Protein AF-A0A538R6I6-F1 (afdb_monomer)

pLDDT: mean 79.66, std 19.08, range [39.09, 96.31]

Nearest PDB structures (foldseek):
  8v76-assembly1_A  TM=2.335E-01  e=2.039E+00  Homo sapiens
  8v70-assembly1_A  TM=2.361E-01  e=2.787E+00  Homo sapiens

Sequence (122 aa):
MSTAAAMLLFVACSSSVGVRVPTVAGGPNYQSDLEACERVTPPGMNERGERFAGCMVAAGHGAWLQVASGEEVMVRQTTTHDRQAAANDLVQCYKTTKTERTLADCLAPRGYAIQRYEPPRR

Foldseek 3Di:
DDDDDDPDPPPPPPPPVQKDKDWPDDDDCRVVLQVVLCVLQPPPDPNSSQLSQQLCQLVQTWIWTQAQLRFIKIKHFQDHDDSNVRSVQSVVQRVVDRDPVSSQVSCVVVGMHIDGDDDPDD

Secondary structure (DSSP, 8-state):
----------------------EE--STTHHHHHHHHHHHS-TT-TTHHHHHHHHHHHTT-EEEEE-TTS-EEEEEESS---HHHHHHHHHHHHHH--SHHHHHHHHGGGTEEEEE------

Structure (mmCIF, N/CA/C/O backbone):
data_AF-A0A538R6I6-F1
#
_entry.id   AF-A0A538R6I6-F1
#
loop_
_atom_site.group_PDB
_atom_site.id
_atom_site.type_symbol
_atom_site.label_atom_id
_atom_site.label_alt_id
_atom_site.label_comp_id
_atom_site.label_asym_id
_atom_site.label_entity_id
_atom_site.label_seq_id
_atom_site.pdbx_PDB_ins_code
_atom_site.Cartn_x
_atom_site.Cartn_y
_atom_site.Cartn_z
_atom_site.occupancy
_atom_site.B_iso_or_equiv
_atom_site.auth_seq_id
_atom_site.auth_comp_id
_atom_site.auth_asym_id
_atom_site.auth_atom_id
_atom_site.pdbx_PDB_model_num
ATOM 1 N N . MET A 1 1 ? 22.455 43.845 38.438 1.00 43.78 1 MET A N 1
ATOM 2 C CA . MET A 1 1 ? 21.448 42.767 38.508 1.00 43.78 1 MET A CA 1
ATOM 3 C C . MET A 1 1 ? 20.375 43.104 37.487 1.00 43.78 1 MET A C 1
ATOM 5 O O . MET A 1 1 ? 19.586 43.994 37.756 1.00 43.7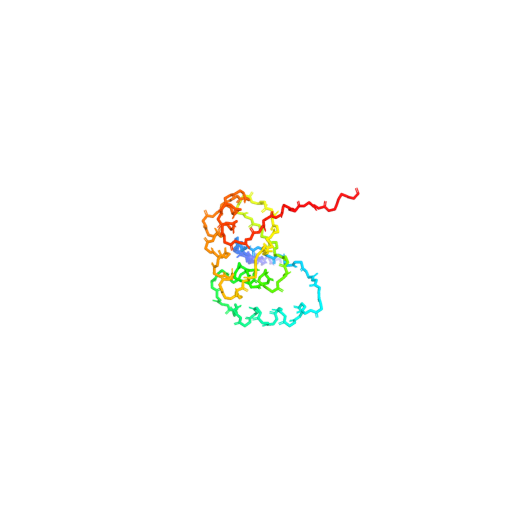8 1 MET A O 1
ATOM 9 N N . SER A 1 2 ? 20.403 42.480 36.309 1.00 39.09 2 SER A N 1
ATOM 10 C CA . SER A 1 2 ? 19.357 42.646 35.292 1.00 39.09 2 SER A CA 1
ATOM 11 C C . SER A 1 2 ? 19.001 41.275 34.745 1.00 39.09 2 SER A C 1
ATOM 13 O O . SER A 1 2 ? 19.777 40.653 34.026 1.00 39.09 2 SER A O 1
ATOM 15 N N . THR A 1 3 ? 17.841 40.797 35.171 1.00 47.94 3 THR A N 1
ATOM 16 C CA . THR A 1 3 ? 17.116 39.655 34.632 1.00 47.94 3 THR A CA 1
ATOM 17 C C . THR A 1 3 ? 16.571 40.025 33.253 1.00 47.94 3 THR A C 1
ATOM 19 O O . THR A 1 3 ? 15.835 40.999 33.120 1.00 47.94 3 THR A O 1
ATOM 22 N N . ALA A 1 4 ? 16.908 39.248 32.225 1.00 44.19 4 ALA A N 1
ATOM 23 C CA . ALA A 1 4 ? 16.239 39.305 30.930 1.00 44.19 4 ALA A CA 1
ATOM 24 C C . ALA A 1 4 ? 15.753 37.900 30.573 1.00 44.19 4 ALA A C 1
ATOM 26 O O . ALA A 1 4 ? 16.519 36.938 30.548 1.00 44.19 4 ALA A O 1
ATOM 27 N N . ALA A 1 5 ? 14.437 37.821 30.418 1.00 46.31 5 ALA A N 1
ATOM 28 C CA . ALA A 1 5 ? 13.627 36.627 30.340 1.00 46.31 5 ALA A CA 1
ATOM 29 C C . ALA A 1 5 ? 13.941 35.755 29.117 1.00 46.31 5 ALA A C 1
ATOM 31 O O . ALA A 1 5 ? 14.098 36.236 27.997 1.00 46.31 5 ALA A O 1
ATOM 32 N N . ALA A 1 6 ? 13.948 34.448 29.363 1.00 47.75 6 ALA A N 1
ATOM 33 C CA . ALA A 1 6 ? 13.938 33.408 28.355 1.00 47.75 6 ALA A CA 1
ATOM 34 C C . ALA A 1 6 ? 12.613 33.432 27.573 1.00 47.75 6 ALA A C 1
ATOM 36 O O . ALA A 1 6 ? 11.553 33.144 28.128 1.00 47.75 6 ALA A O 1
ATOM 37 N N . MET A 1 7 ? 12.672 33.730 26.275 1.00 46.94 7 MET A N 1
ATOM 38 C CA . MET A 1 7 ? 11.616 33.360 25.330 1.00 46.94 7 MET A CA 1
ATOM 39 C C . MET A 1 7 ? 11.908 31.947 24.817 1.00 46.94 7 MET A C 1
ATOM 41 O O . MET A 1 7 ? 12.640 31.752 23.850 1.00 46.94 7 MET A O 1
ATOM 45 N N . LEU A 1 8 ? 11.346 30.949 25.499 1.00 49.00 8 LEU A N 1
ATOM 46 C CA . LEU A 1 8 ? 11.239 29.586 24.986 1.00 49.00 8 LEU A CA 1
ATOM 47 C C . LEU A 1 8 ? 10.151 29.566 23.906 1.00 49.00 8 LEU A C 1
ATOM 49 O O . LEU A 1 8 ? 8.957 29.522 24.200 1.00 49.00 8 LEU A O 1
ATOM 53 N N . LEU A 1 9 ? 10.582 29.619 22.647 1.00 49.12 9 LEU A N 1
ATOM 54 C CA . LEU A 1 9 ? 9.767 29.266 21.490 1.00 49.12 9 LEU A CA 1
ATOM 55 C C . LEU A 1 9 ? 9.422 27.775 21.585 1.00 49.12 9 LEU A C 1
ATOM 57 O O . LEU A 1 9 ? 10.202 26.913 21.183 1.00 49.12 9 LEU A O 1
ATOM 61 N N . PHE A 1 10 ? 8.246 27.469 22.130 1.00 45.69 10 PHE A N 1
ATOM 62 C CA . PHE A 1 10 ? 7.614 26.169 21.947 1.00 45.69 10 PHE A CA 1
ATOM 63 C C . PHE A 1 10 ? 7.227 26.044 20.473 1.00 45.69 10 PHE A C 1
ATOM 65 O O . PHE A 1 10 ? 6.151 26.465 20.051 1.00 45.69 10 PHE A O 1
ATOM 72 N N . VAL A 1 11 ? 8.134 25.479 19.675 1.00 49.31 11 VAL A N 1
ATOM 73 C CA . VAL A 1 11 ? 7.802 24.937 18.361 1.00 49.31 11 VAL A CA 1
ATOM 74 C C . VAL A 1 11 ? 6.820 23.801 18.617 1.00 49.31 11 VAL A C 1
ATOM 76 O O . VAL A 1 11 ? 7.198 22.701 19.017 1.00 49.31 11 VAL A O 1
ATOM 79 N N . ALA A 1 12 ? 5.535 24.097 18.452 1.00 40.81 12 ALA A N 1
ATOM 80 C CA . ALA A 1 12 ? 4.497 23.093 18.373 1.00 40.81 12 ALA A CA 1
ATOM 81 C C . ALA A 1 12 ? 4.779 22.250 17.123 1.00 40.81 12 ALA A C 1
ATOM 83 O O . ALA A 1 12 ? 4.350 22.588 16.023 1.00 40.81 12 ALA A O 1
ATOM 84 N N . CYS A 1 13 ? 5.543 21.166 17.281 1.00 47.56 13 CYS A N 1
ATOM 85 C CA . CYS A 1 13 ? 5.562 20.081 16.313 1.00 47.56 13 CYS A CA 1
ATOM 86 C C . CYS A 1 13 ? 4.136 19.542 16.246 1.00 47.56 13 CYS A C 1
ATOM 88 O O . CYS A 1 13 ? 3.731 18.720 17.070 1.00 47.56 13 CYS A O 1
ATOM 90 N N . SER A 1 14 ? 3.355 20.052 15.291 1.00 42.28 14 SER A N 1
ATOM 91 C CA . SER A 1 14 ? 2.083 19.472 14.900 1.00 42.28 14 SER A CA 1
ATOM 92 C C . SER A 1 14 ? 2.354 18.001 14.631 1.00 42.28 14 SER A C 1
ATOM 94 O O . SER A 1 14 ? 2.998 17.652 13.642 1.00 42.28 14 SER A O 1
ATOM 96 N N . SER A 1 15 ? 1.930 17.151 15.564 1.00 40.28 15 SER A N 1
ATOM 97 C CA . SER A 1 15 ? 1.995 15.704 15.433 1.00 40.28 15 SER A CA 1
ATOM 98 C C . SER A 1 15 ? 0.959 15.344 14.382 1.00 40.28 15 SER A C 1
ATOM 100 O O . SER A 1 15 ? -0.162 14.954 14.691 1.00 40.28 15 SER A O 1
ATOM 102 N N . SER A 1 16 ? 1.301 15.595 13.120 1.00 42.31 16 SER A N 1
ATOM 103 C CA . SER A 1 16 ? 0.614 14.993 12.000 1.00 42.31 16 SER A CA 1
ATOM 104 C C . SER A 1 16 ? 0.716 13.507 12.289 1.00 42.31 16 SER A C 1
ATOM 106 O O . SER A 1 16 ? 1.812 12.946 12.342 1.00 42.31 16 SER A O 1
ATOM 108 N N . VAL A 1 17 ? -0.431 12.902 12.590 1.00 40.44 17 VAL A N 1
ATOM 109 C CA . VAL A 1 17 ? -0.622 11.455 12.611 1.00 40.44 17 VAL A CA 1
ATOM 110 C C . VAL A 1 17 ? -0.438 11.019 11.159 1.00 40.44 17 VAL A C 1
ATOM 112 O O . VAL A 1 17 ? -1.384 10.826 10.408 1.00 40.44 17 VAL A O 1
ATOM 115 N N . GLY A 1 18 ? 0.812 11.072 10.715 1.00 44.41 18 GLY A N 1
ATOM 116 C CA . GLY A 1 18 ? 1.261 10.680 9.403 1.00 44.41 18 GLY A CA 1
ATOM 117 C C . GLY A 1 18 ? 1.547 9.202 9.489 1.00 44.41 18 GLY A C 1
ATOM 118 O O . GLY A 1 18 ? 2.262 8.754 10.389 1.00 44.41 18 GLY A O 1
ATOM 119 N N . VAL A 1 19 ? 0.961 8.454 8.568 1.00 43.44 19 VAL A N 1
ATOM 120 C CA . VAL A 1 19 ? 1.187 7.024 8.437 1.00 43.44 19 VAL A CA 1
ATOM 121 C C . VAL A 1 19 ? 2.681 6.801 8.286 1.00 43.44 19 VAL A C 1
ATOM 123 O O . VAL A 1 19 ? 3.292 7.187 7.288 1.00 43.44 19 VAL A O 1
ATOM 126 N N . ARG A 1 20 ? 3.298 6.217 9.313 1.00 52.31 20 ARG A N 1
ATOM 127 C CA . ARG A 1 20 ? 4.667 5.737 9.201 1.00 52.31 20 ARG A CA 1
ATOM 128 C C . ARG A 1 20 ? 4.588 4.426 8.451 1.00 52.31 20 ARG A C 1
ATOM 130 O O . ARG A 1 20 ? 4.061 3.450 8.974 1.00 52.31 20 ARG A O 1
ATOM 137 N N . VAL A 1 21 ? 5.093 4.441 7.223 1.00 50.19 21 VAL A N 1
ATOM 138 C CA . VAL A 1 21 ? 5.244 3.237 6.415 1.00 50.19 21 VAL A CA 1
ATOM 139 C C . VAL A 1 21 ? 6.717 2.844 6.380 1.00 50.19 21 VAL A C 1
ATOM 141 O O . VAL A 1 21 ? 7.450 3.321 5.513 1.00 50.19 21 VAL A O 1
ATOM 144 N N . PRO A 1 22 ? 7.202 2.005 7.308 1.00 53.56 22 PRO A N 1
ATOM 145 C CA . PRO A 1 22 ? 8.467 1.327 7.096 1.00 53.56 22 PRO A CA 1
ATOM 146 C C . PRO A 1 22 ? 8.294 0.277 5.987 1.00 53.56 22 PRO A C 1
ATOM 148 O O . PRO A 1 22 ? 7.574 -0.701 6.136 1.00 53.56 22 PRO A O 1
ATOM 151 N N . THR A 1 23 ? 8.937 0.439 4.837 1.00 58.25 23 THR A N 1
ATOM 152 C CA . THR A 1 23 ? 9.015 -0.647 3.846 1.00 58.25 23 THR A CA 1
ATOM 153 C C . THR A 1 23 ? 10.136 -1.601 4.238 1.00 58.25 23 THR A C 1
ATOM 155 O O . THR A 1 23 ? 11.230 -1.160 4.597 1.00 58.25 23 THR A O 1
ATOM 158 N N . VAL A 1 24 ? 9.889 -2.913 4.192 1.00 56.91 24 VAL A N 1
ATOM 159 C CA . VAL A 1 24 ? 10.967 -3.890 4.403 1.00 56.91 24 VAL A CA 1
ATOM 160 C C . VAL A 1 24 ? 11.855 -3.860 3.168 1.00 56.91 24 VAL A C 1
ATOM 162 O O . VAL A 1 24 ? 11.435 -4.279 2.092 1.00 56.91 24 VAL A O 1
ATOM 165 N N . ALA A 1 25 ? 13.071 -3.342 3.329 1.00 55.72 25 ALA A N 1
ATOM 166 C CA . ALA A 1 25 ? 14.080 -3.344 2.284 1.00 55.72 25 ALA A CA 1
ATOM 167 C C . ALA A 1 25 ? 14.521 -4.778 1.975 1.00 55.72 25 ALA A C 1
ATOM 169 O O . ALA A 1 25 ? 14.946 -5.509 2.871 1.00 55.72 25 ALA A O 1
ATOM 170 N N . GLY A 1 26 ? 14.439 -5.184 0.711 1.00 60.34 26 GLY A N 1
ATOM 171 C CA . GLY A 1 26 ? 14.918 -6.493 0.294 1.00 60.34 26 GLY A CA 1
ATOM 172 C C . GLY A 1 26 ? 14.848 -6.699 -1.211 1.00 60.34 26 GLY A C 1
ATOM 173 O O . GLY A 1 26 ? 13.918 -6.256 -1.870 1.00 60.34 26 GLY A O 1
ATOM 174 N N . GLY A 1 27 ? 15.839 -7.398 -1.757 1.00 65.81 27 GLY A N 1
ATOM 175 C CA . GLY A 1 27 ? 15.853 -7.823 -3.154 1.00 65.81 27 GLY A CA 1
ATOM 176 C C . GLY A 1 27 ? 16.762 -6.994 -4.072 1.00 65.81 27 GLY A C 1
ATOM 177 O O . GLY A 1 27 ? 17.140 -5.868 -3.749 1.00 65.81 27 GLY A O 1
ATOM 178 N N . PRO A 1 2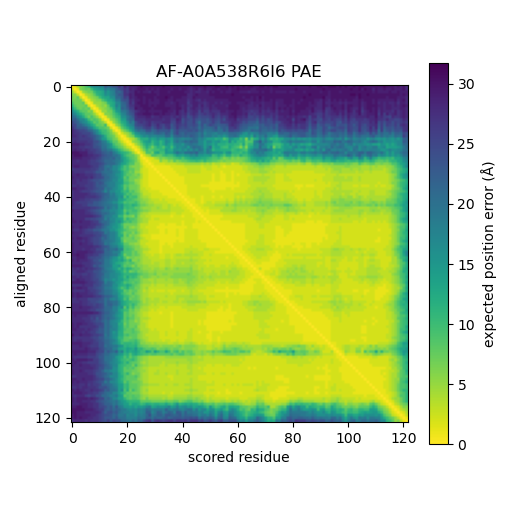8 ? 17.134 -7.562 -5.233 1.00 76.94 28 PRO A N 1
ATOM 179 C CA . PRO A 1 28 ? 18.143 -6.997 -6.133 1.00 76.94 28 PRO A CA 1
ATOM 180 C C . PRO A 1 28 ? 17.720 -5.676 -6.790 1.00 76.94 28 PRO A C 1
ATOM 182 O O . PRO A 1 28 ? 18.577 -4.887 -7.169 1.00 76.94 28 PRO A O 1
ATOM 185 N N . ASN A 1 29 ? 16.412 -5.415 -6.883 1.00 85.44 29 ASN A N 1
ATOM 186 C CA . ASN A 1 29 ? 15.853 -4.244 -7.566 1.00 85.44 29 ASN A CA 1
ATOM 187 C C . ASN A 1 29 ? 15.362 -3.154 -6.600 1.00 85.44 29 ASN A C 1
ATOM 189 O O . ASN A 1 29 ? 14.729 -2.194 -7.022 1.00 85.44 29 ASN A O 1
ATOM 193 N N . TYR A 1 30 ? 15.650 -3.274 -5.300 1.00 86.25 30 TYR A N 1
ATOM 194 C CA . TYR A 1 30 ? 15.064 -2.391 -4.290 1.00 86.25 30 TYR A CA 1
ATOM 195 C C . TYR A 1 30 ? 15.301 -0.899 -4.577 1.00 86.25 30 TYR A C 1
ATOM 197 O O . TYR A 1 30 ? 14.368 -0.109 -4.491 1.00 86.25 30 TYR A O 1
ATOM 205 N N . GLN A 1 31 ? 16.516 -0.506 -4.979 1.00 89.25 31 GLN A N 1
ATOM 206 C CA . GLN A 1 31 ? 16.805 0.905 -5.268 1.00 89.25 31 GLN A CA 1
ATOM 207 C C . GLN A 1 31 ? 16.106 1.429 -6.525 1.00 89.25 31 GLN A C 1
ATOM 209 O O . GLN A 1 31 ? 15.549 2.524 -6.506 1.00 89.25 31 GLN A O 1
ATOM 214 N N . SER A 1 32 ? 16.077 0.649 -7.608 1.00 92.00 32 SER A N 1
ATOM 215 C CA . SER A 1 32 ? 15.376 1.070 -8.825 1.00 92.00 32 SER A CA 1
ATOM 216 C C . SER A 1 32 ? 13.860 1.146 -8.611 1.00 92.00 32 SER A C 1
ATOM 218 O O . SER A 1 32 ? 13.195 2.008 -9.191 1.00 92.00 32 SER A O 1
ATOM 220 N N . ASP A 1 33 ? 13.314 0.291 -7.746 1.00 92.94 33 ASP A N 1
ATOM 221 C CA . ASP A 1 33 ? 11.908 0.322 -7.351 1.00 92.94 33 ASP A CA 1
ATOM 222 C C . ASP A 1 33 ? 11.580 1.525 -6.465 1.00 92.94 33 ASP A C 1
ATOM 224 O O . ASP A 1 33 ? 10.556 2.169 -6.702 1.00 92.94 33 ASP A O 1
ATOM 228 N N . LEU A 1 34 ? 12.460 1.886 -5.521 1.00 91.38 34 LEU A N 1
A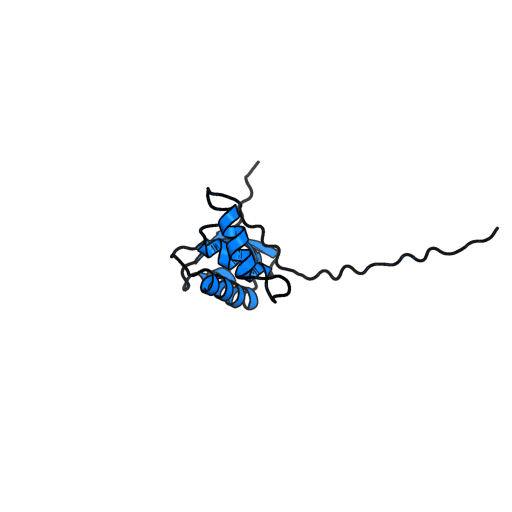TOM 229 C CA . LEU A 1 34 ? 12.323 3.110 -4.725 1.00 91.38 34 LEU A CA 1
ATOM 230 C C . LEU A 1 34 ? 12.219 4.336 -5.635 1.00 91.38 34 LEU A C 1
ATOM 232 O O . LEU A 1 34 ? 11.230 5.063 -5.569 1.00 91.38 34 LEU A O 1
ATOM 236 N N . GLU A 1 35 ? 13.183 4.528 -6.537 1.00 93.12 35 GLU A N 1
ATOM 237 C CA . GLU A 1 35 ? 13.187 5.668 -7.462 1.00 93.12 35 GLU A CA 1
ATOM 238 C C . GLU A 1 35 ? 11.940 5.697 -8.354 1.00 93.12 35 GLU A C 1
ATOM 240 O O . GLU A 1 35 ? 11.370 6.754 -8.637 1.00 93.12 35 GLU A O 1
ATOM 245 N N . ALA A 1 36 ? 11.497 4.531 -8.827 1.00 94.12 36 ALA A N 1
ATOM 246 C CA . ALA A 1 36 ? 10.296 4.447 -9.639 1.00 94.12 36 ALA A CA 1
ATOM 247 C C . ALA A 1 36 ? 9.039 4.800 -8.839 1.00 94.12 36 ALA A C 1
ATOM 249 O O . ALA A 1 36 ? 8.180 5.517 -9.352 1.00 94.12 36 ALA A O 1
ATOM 250 N N . CYS A 1 37 ? 8.944 4.355 -7.589 1.00 94.38 37 CYS A N 1
ATOM 251 C CA . CYS A 1 37 ? 7.834 4.702 -6.715 1.00 94.38 37 CYS A CA 1
ATOM 252 C C . CYS A 1 37 ? 7.862 6.168 -6.281 1.00 94.38 37 CYS A C 1
ATOM 254 O O . CYS A 1 37 ? 6.805 6.785 -6.189 1.00 94.38 37 CYS A O 1
ATOM 256 N N . GLU A 1 38 ? 9.035 6.783 -6.127 1.00 93.94 38 GLU A N 1
ATOM 257 C CA . GLU A 1 38 ? 9.142 8.227 -5.890 1.00 93.94 38 GLU A CA 1
ATOM 258 C C . GLU A 1 38 ? 8.611 9.053 -7.066 1.00 93.94 38 GLU A C 1
ATOM 260 O O . GLU A 1 38 ? 7.982 10.088 -6.844 1.00 93.94 38 GLU A O 1
ATOM 265 N N . ARG A 1 39 ? 8.789 8.579 -8.308 1.00 94.06 39 ARG A N 1
ATOM 266 C CA . ARG A 1 39 ? 8.190 9.209 -9.499 1.00 94.06 39 ARG A CA 1
ATOM 267 C C . ARG A 1 39 ? 6.671 9.047 -9.555 1.00 94.06 39 ARG A C 1
ATOM 269 O O . ARG A 1 39 ? 5.987 9.964 -9.997 1.00 94.06 39 ARG A O 1
ATOM 276 N N . VAL A 1 40 ? 6.145 7.908 -9.101 1.00 91.12 40 VAL A N 1
ATOM 277 C CA . VAL A 1 40 ? 4.692 7.659 -8.989 1.00 91.12 40 VAL A CA 1
ATOM 278 C C . VAL A 1 40 ? 4.072 8.522 -7.885 1.00 91.12 40 VAL A C 1
ATOM 280 O O . VAL A 1 40 ? 2.936 8.978 -8.007 1.00 91.12 40 VAL A O 1
ATOM 283 N N . THR A 1 41 ? 4.817 8.774 -6.806 1.00 92.62 41 THR A N 1
ATOM 284 C CA . THR A 1 41 ? 4.338 9.507 -5.628 1.00 92.62 41 THR A CA 1
ATOM 285 C C . THR A 1 41 ? 5.262 10.686 -5.300 1.00 92.62 41 THR A C 1
ATOM 287 O O . THR A 1 41 ? 6.006 10.651 -4.305 1.00 92.62 41 THR A O 1
ATOM 290 N N . PRO A 1 42 ? 5.248 11.743 -6.130 1.00 90.06 42 PRO A N 1
ATOM 291 C CA . PRO A 1 42 ? 6.123 12.888 -5.940 1.00 90.06 42 PRO A CA 1
ATOM 292 C C . PRO A 1 42 ? 5.860 13.595 -4.596 1.00 90.06 42 PRO A C 1
ATOM 294 O O . PRO A 1 42 ? 4.764 13.491 -4.027 1.00 90.06 42 PRO A O 1
ATOM 297 N N . PRO A 1 43 ? 6.856 14.322 -4.057 1.00 85.50 43 PRO A N 1
ATOM 298 C CA . PRO A 1 43 ? 6.677 15.163 -2.877 1.00 85.50 43 PRO A CA 1
ATOM 299 C C . PRO A 1 43 ? 5.507 16.147 -3.027 1.00 85.50 43 PRO A C 1
ATOM 301 O O . PRO A 1 43 ? 5.202 16.604 -4.125 1.00 85.50 43 PRO A O 1
ATOM 304 N N . GLY A 1 44 ? 4.854 16.486 -1.911 1.00 87.31 44 GLY A N 1
ATOM 305 C CA . GLY A 1 44 ? 3.699 17.395 -1.898 1.00 87.31 44 GLY A CA 1
ATOM 306 C C . GLY A 1 44 ? 2.362 16.747 -2.276 1.00 87.31 44 GLY A C 1
ATOM 307 O O . GLY A 1 44 ? 1.335 17.419 -2.260 1.00 87.31 44 GLY A O 1
ATOM 308 N N . MET A 1 45 ? 2.346 15.447 -2.580 1.00 88.88 45 MET A N 1
ATOM 309 C CA . MET A 1 45 ? 1.116 14.693 -2.809 1.00 88.88 45 MET A CA 1
ATOM 310 C C . MET A 1 45 ? 0.425 14.315 -1.488 1.00 88.88 45 MET A C 1
ATOM 312 O O . MET A 1 45 ? 1.073 13.899 -0.525 1.00 88.88 45 MET A O 1
ATOM 316 N N . ASN A 1 46 ? -0.905 14.402 -1.460 1.00 87.38 46 ASN A N 1
ATOM 317 C CA . ASN A 1 46 ? -1.710 13.909 -0.341 1.00 87.38 46 ASN A CA 1
ATOM 318 C C . ASN A 1 46 ? -1.603 12.382 -0.217 1.00 87.38 46 ASN A C 1
ATOM 320 O O . ASN A 1 46 ? -1.576 11.675 -1.227 1.00 87.38 46 ASN A O 1
ATOM 324 N N . GLU A 1 47 ? -1.576 11.882 1.022 1.00 88.94 47 GLU A N 1
ATOM 325 C CA . GLU A 1 47 ? -1.420 10.448 1.329 1.00 88.94 47 GLU A CA 1
ATOM 326 C C . GLU A 1 47 ? -0.188 9.817 0.663 1.00 88.94 47 GLU A C 1
ATOM 328 O O . GLU A 1 47 ? -0.207 8.669 0.213 1.00 88.94 47 GLU A O 1
ATOM 333 N N . ARG A 1 48 ? 0.901 10.587 0.524 1.00 90.56 48 ARG A N 1
ATOM 334 C CA . ARG A 1 48 ? 2.108 10.104 -0.157 1.00 90.56 48 ARG A CA 1
ATOM 335 C C . ARG A 1 48 ? 2.641 8.815 0.469 1.00 90.56 48 ARG A C 1
ATOM 337 O O . ARG A 1 48 ? 3.094 7.953 -0.273 1.00 90.56 48 ARG A O 1
ATOM 344 N N . GLY A 1 49 ? 2.606 8.681 1.797 1.00 88.56 49 GLY A N 1
ATOM 345 C CA . GLY A 1 49 ? 3.141 7.506 2.491 1.00 88.56 49 GLY A CA 1
ATOM 346 C C . GLY A 1 49 ? 2.424 6.220 2.082 1.00 88.56 49 GLY A C 1
ATOM 347 O O . GLY A 1 49 ? 3.060 5.238 1.715 1.00 88.56 49 GLY A O 1
ATOM 348 N N . GLU A 1 50 ? 1.098 6.261 2.058 1.00 90.94 50 GLU A N 1
ATOM 349 C CA . GLU A 1 50 ? 0.214 5.159 1.694 1.00 90.94 50 GLU A CA 1
ATOM 350 C C . GLU A 1 50 ? 0.313 4.840 0.201 1.00 90.94 50 GLU A C 1
ATOM 352 O O . GLU A 1 50 ? 0.385 3.676 -0.193 1.00 90.94 50 GLU A O 1
ATOM 357 N N . ARG A 1 51 ? 0.392 5.869 -0.648 1.00 94.44 51 ARG A N 1
ATOM 358 C CA . ARG A 1 51 ? 0.613 5.675 -2.087 1.00 94.44 51 ARG A CA 1
ATOM 359 C C . ARG A 1 51 ? 1.954 5.003 -2.353 1.00 94.44 51 ARG A C 1
ATOM 361 O O . ARG A 1 51 ? 2.031 4.071 -3.151 1.00 94.44 51 ARG A O 1
ATOM 368 N N . PHE A 1 52 ? 3.003 5.469 -1.681 1.00 94.06 52 PHE A N 1
ATOM 369 C CA . PHE A 1 52 ? 4.350 4.935 -1.837 1.00 94.06 52 PHE A CA 1
ATOM 370 C C . PHE A 1 52 ? 4.406 3.481 -1.369 1.00 94.06 52 PHE A C 1
ATOM 372 O O . PHE A 1 52 ? 4.927 2.624 -2.078 1.00 94.06 52 PHE A O 1
ATOM 379 N N . ALA A 1 53 ? 3.776 3.184 -0.230 1.00 93.12 53 ALA A N 1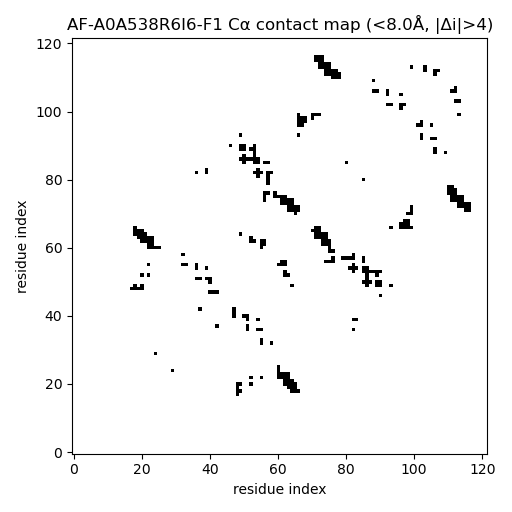
ATOM 380 C CA . ALA A 1 53 ? 3.592 1.829 0.271 1.00 93.12 53 ALA A CA 1
ATOM 381 C C . ALA A 1 53 ? 2.931 0.917 -0.771 1.00 93.12 53 ALA A C 1
ATOM 383 O O . ALA A 1 53 ? 3.438 -0.167 -1.043 1.00 93.12 53 ALA A O 1
ATOM 384 N N . GLY A 1 54 ? 1.843 1.371 -1.402 1.00 94.62 54 GLY A N 1
ATOM 385 C CA . GLY A 1 54 ? 1.122 0.590 -2.410 1.00 94.62 54 GLY A CA 1
ATOM 386 C C . GLY A 1 54 ? 1.979 0.322 -3.646 1.00 94.62 54 GLY A C 1
ATOM 387 O O . GLY A 1 54 ? 2.032 -0.807 -4.133 1.00 94.62 54 GLY A O 1
ATOM 388 N N . CYS A 1 55 ? 2.729 1.327 -4.102 1.00 95.50 55 CYS A N 1
ATOM 389 C CA . CYS A 1 55 ? 3.682 1.162 -5.195 1.00 95.50 55 CYS A CA 1
ATOM 390 C C . CYS A 1 55 ? 4.784 0.142 -4.860 1.00 95.50 55 CYS A C 1
ATOM 392 O O . CYS A 1 55 ? 5.079 -0.736 -5.673 1.00 95.50 55 CYS A O 1
ATOM 394 N N . MET A 1 56 ? 5.349 0.210 -3.652 1.00 94.31 56 MET A N 1
ATOM 395 C CA . MET A 1 56 ? 6.367 -0.740 -3.198 1.00 94.31 56 MET A CA 1
ATOM 396 C C . MET A 1 56 ? 5.803 -2.161 -3.095 1.00 94.31 56 MET A C 1
ATOM 398 O O . MET A 1 56 ? 6.473 -3.114 -3.490 1.00 94.31 56 MET A O 1
ATOM 402 N N . VAL A 1 57 ? 4.546 -2.308 -2.664 1.00 93.50 57 VAL A N 1
ATOM 403 C CA . VAL A 1 57 ? 3.845 -3.598 -2.653 1.00 93.50 57 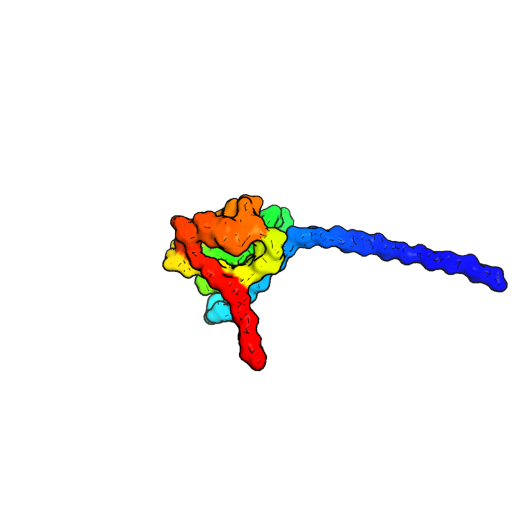VAL A CA 1
ATOM 404 C C . VAL A 1 57 ? 3.687 -4.176 -4.058 1.00 93.50 57 VAL A C 1
ATOM 406 O O . VAL A 1 57 ? 3.996 -5.350 -4.263 1.00 93.50 57 VAL A O 1
ATOM 409 N N . ALA A 1 58 ? 3.283 -3.366 -5.042 1.00 94.62 58 ALA A N 1
ATOM 410 C CA . ALA A 1 58 ? 3.209 -3.792 -6.444 1.00 94.62 58 ALA A CA 1
ATOM 411 C C . ALA A 1 58 ? 4.581 -4.177 -7.021 1.00 94.62 58 ALA A C 1
ATOM 413 O O . ALA A 1 58 ? 4.690 -5.120 -7.806 1.00 94.62 58 ALA A O 1
ATOM 414 N N . ALA A 1 59 ? 5.647 -3.500 -6.591 1.00 91.88 59 ALA A N 1
ATOM 415 C CA . ALA A 1 59 ? 7.023 -3.847 -6.942 1.00 91.88 59 ALA A CA 1
ATOM 416 C C . ALA A 1 59 ? 7.528 -5.151 -6.279 1.00 91.88 59 ALA A C 1
ATOM 418 O O . ALA A 1 59 ? 8.644 -5.580 -6.555 1.00 91.88 59 ALA A O 1
ATOM 419 N N . GLY A 1 60 ? 6.707 -5.820 -5.460 1.00 89.25 60 GLY A N 1
ATOM 420 C CA . GLY A 1 60 ? 7.045 -7.098 -4.825 1.00 89.25 60 GLY A CA 1
ATOM 421 C C . GLY A 1 60 ? 7.595 -6.974 -3.409 1.00 89.25 60 GLY A C 1
ATOM 422 O O . GLY A 1 60 ? 7.949 -7.989 -2.809 1.00 89.25 60 GLY A O 1
ATOM 423 N N . HIS A 1 61 ? 7.632 -5.763 -2.855 1.00 89.50 61 HIS A N 1
ATOM 424 C CA . HIS A 1 61 ? 8.115 -5.513 -1.500 1.00 89.50 61 HIS A CA 1
ATOM 425 C C . HIS A 1 61 ? 6.982 -5.621 -0.474 1.00 89.50 61 HIS A C 1
ATOM 427 O O . HIS A 1 61 ? 5.801 -5.529 -0.795 1.00 89.50 61 HIS A O 1
ATOM 433 N N . GLY A 1 62 ? 7.332 -5.831 0.793 1.00 88.19 62 GLY A N 1
ATOM 434 C CA . GLY A 1 62 ? 6.379 -5.690 1.896 1.00 88.19 62 GLY A CA 1
ATOM 435 C C . GLY A 1 62 ? 6.347 -4.246 2.391 1.00 88.19 62 GLY A C 1
ATOM 436 O O . GLY A 1 62 ? 7.406 -3.642 2.580 1.00 88.19 62 GLY A O 1
ATOM 437 N N . ALA A 1 63 ? 5.157 -3.708 2.655 1.00 89.00 63 ALA A N 1
ATOM 438 C CA . ALA A 1 63 ? 5.008 -2.391 3.273 1.00 89.00 63 ALA A CA 1
ATOM 439 C C . ALA A 1 63 ? 4.342 -2.508 4.644 1.00 89.00 63 ALA A C 1
ATOM 441 O O . ALA A 1 63 ? 3.236 -3.039 4.745 1.00 89.00 63 ALA A O 1
ATOM 442 N N . TRP A 1 64 ? 5.000 -2.010 5.692 1.00 86.88 64 TRP A N 1
ATOM 443 C CA . TRP A 1 64 ? 4.374 -1.880 7.003 1.00 86.88 64 TRP A CA 1
ATOM 444 C C . TRP A 1 64 ? 3.448 -0.677 7.020 1.00 86.88 64 TRP A C 1
ATOM 446 O O . TRP A 1 64 ? 3.819 0.399 6.569 1.00 86.88 64 TRP A O 1
ATOM 456 N N . LEU A 1 65 ? 2.263 -0.848 7.580 1.00 86.38 65 LEU A N 1
ATOM 457 C CA . LEU A 1 65 ? 1.295 0.203 7.829 1.00 86.38 65 LEU A CA 1
ATOM 458 C C . LEU A 1 65 ? 0.915 0.147 9.301 1.00 86.38 65 LEU A C 1
ATOM 460 O O . LEU A 1 65 ? 0.593 -0.920 9.818 1.00 86.38 65 LEU A O 1
ATOM 464 N N . GLN A 1 66 ? 0.892 1.300 9.955 1.00 86.31 66 GLN A N 1
ATOM 465 C CA . GLN A 1 66 ? 0.210 1.441 11.233 1.00 86.31 66 GLN A CA 1
ATOM 466 C C . GLN A 1 66 ? -1.225 1.891 10.961 1.00 86.31 66 GLN A C 1
ATOM 468 O O . GLN A 1 66 ? -1.421 2.952 10.372 1.00 86.31 66 GLN A O 1
ATOM 473 N N . VAL A 1 67 ? -2.231 1.105 11.342 1.00 86.00 67 VAL A N 1
ATOM 474 C CA . VAL A 1 67 ? -3.645 1.519 11.250 1.00 86.00 67 VAL A CA 1
ATOM 475 C C . VAL A 1 67 ? -4.025 2.445 12.410 1.00 86.00 67 VAL A C 1
ATOM 477 O O . VAL A 1 67 ? -3.296 2.558 13.393 1.00 86.00 67 VAL A O 1
ATOM 480 N N . ALA A 1 68 ? -5.186 3.101 12.326 1.00 84.81 68 ALA A N 1
ATOM 481 C CA . ALA A 1 68 ? -5.628 4.075 13.330 1.00 84.81 68 ALA A CA 1
ATOM 482 C C . ALA A 1 68 ? -5.755 3.507 14.761 1.00 84.81 68 ALA A C 1
ATOM 484 O O . ALA A 1 68 ? -5.619 4.258 15.724 1.00 84.81 68 ALA A O 1
ATOM 485 N N . SER A 1 69 ? -5.993 2.199 14.917 1.00 84.75 69 SER A N 1
ATOM 486 C CA . SER A 1 69 ? -5.985 1.500 16.212 1.00 84.75 69 SER A CA 1
ATOM 487 C C . SER A 1 69 ? -4.589 1.372 16.839 1.00 84.75 69 SER A C 1
ATOM 489 O O . SER A 1 69 ? -4.483 0.952 17.988 1.00 84.75 69 SER A O 1
ATOM 491 N N . GLY A 1 70 ? -3.527 1.722 16.107 1.00 84.12 70 GLY A N 1
ATOM 492 C CA . GLY A 1 70 ? -2.131 1.578 16.520 1.00 84.12 70 GLY A CA 1
ATOM 493 C C . GLY A 1 70 ? -1.506 0.228 16.157 1.00 84.12 70 GLY A C 1
ATOM 494 O O . GLY A 1 70 ? -0.320 0.029 16.406 1.00 84.12 70 GLY A O 1
ATOM 495 N N . GLU A 1 71 ? -2.268 -0.694 15.563 1.00 86.56 71 GLU A N 1
ATOM 496 C CA . GLU A 1 71 ? -1.749 -1.988 15.109 1.00 86.56 71 GLU A CA 1
ATOM 497 C C . GLU A 1 71 ? -0.830 -1.808 13.892 1.00 86.56 71 GLU A C 1
ATOM 499 O O . GLU A 1 71 ? -1.166 -1.085 12.953 1.00 86.56 71 GLU A O 1
ATOM 504 N N . GLU A 1 72 ? 0.319 -2.486 13.898 1.00 86.06 72 GLU A N 1
ATOM 505 C CA . GLU A 1 72 ? 1.257 -2.510 12.775 1.00 86.06 72 GLU A CA 1
ATOM 506 C C . GLU A 1 72 ? 1.102 -3.799 11.971 1.00 86.06 72 GLU A C 1
ATOM 508 O O . GLU A 1 72 ? 1.173 -4.914 12.500 1.00 86.06 72 GLU A O 1
ATOM 513 N N . VAL A 1 73 ? 0.894 -3.639 10.669 1.00 88.44 73 VAL A N 1
ATOM 514 C CA . VAL A 1 73 ? 0.610 -4.739 9.756 1.00 88.44 73 VAL A CA 1
ATOM 515 C C . VAL A 1 73 ? 1.432 -4.615 8.483 1.00 88.44 73 VAL A C 1
ATOM 517 O O . VAL A 1 73 ? 1.630 -3.521 7.967 1.00 88.44 73 VAL A O 1
ATOM 520 N N . MET A 1 74 ? 1.914 -5.733 7.957 1.00 90.12 74 MET A N 1
ATOM 521 C CA . MET A 1 74 ? 2.628 -5.787 6.689 1.00 90.12 74 MET A CA 1
ATOM 522 C C . MET A 1 74 ? 1.654 -6.167 5.592 1.00 90.12 74 MET A C 1
ATOM 524 O O . MET A 1 74 ? 1.036 -7.229 5.632 1.00 90.12 74 MET A O 1
ATOM 528 N N . VAL A 1 75 ? 1.570 -5.321 4.576 1.00 91.81 75 VAL A N 1
ATOM 529 C CA . VAL A 1 75 ? 0.818 -5.602 3.360 1.00 91.81 75 VAL A CA 1
ATOM 530 C C . VAL A 1 75 ? 1.753 -6.213 2.327 1.00 91.81 75 VAL A C 1
ATOM 532 O O . VAL A 1 75 ? 2.883 -5.756 2.135 1.00 91.81 75 VAL A O 1
ATOM 535 N N . ARG A 1 76 ? 1.269 -7.259 1.659 1.00 91.94 76 ARG A N 1
ATOM 536 C CA . ARG A 1 76 ? 1.915 -7.898 0.511 1.00 91.94 76 ARG A CA 1
ATOM 537 C C . ARG A 1 76 ? 0.891 -8.129 -0.585 1.00 91.94 76 ARG A C 1
ATOM 539 O O . ARG A 1 76 ? -0.286 -8.335 -0.303 1.00 91.94 76 ARG A O 1
ATOM 546 N N . GLN A 1 77 ? 1.338 -8.133 -1.831 1.00 92.75 77 GLN A N 1
ATOM 547 C CA . GLN A 1 77 ? 0.488 -8.534 -2.944 1.00 92.75 77 GLN A CA 1
ATOM 548 C C . GLN A 1 77 ? 0.375 -10.061 -3.012 1.00 92.75 77 GLN A C 1
ATOM 550 O O . GLN A 1 77 ? 1.350 -10.770 -2.756 1.00 92.75 77 GLN A O 1
ATOM 555 N N . THR A 1 78 ? -0.807 -10.566 -3.358 1.00 92.81 78 THR A N 1
ATOM 556 C CA . THR A 1 78 ? -1.031 -11.986 -3.691 1.00 92.81 78 THR A CA 1
ATOM 557 C C . THR A 1 78 ? -1.214 -12.200 -5.191 1.00 92.81 78 THR A C 1
ATOM 559 O O . THR A 1 78 ? -1.033 -13.313 -5.679 1.00 92.81 78 THR A O 1
ATOM 562 N N . THR A 1 79 ? -1.503 -11.130 -5.931 1.00 91.94 79 THR A N 1
ATOM 563 C CA . THR A 1 79 ? -1.533 -11.070 -7.397 1.00 91.94 79 THR A CA 1
ATOM 564 C C . THR A 1 79 ? -0.688 -9.897 -7.879 1.00 91.94 79 THR A C 1
ATOM 566 O O . THR A 1 79 ? -0.490 -8.946 -7.135 1.00 91.94 79 THR A O 1
ATOM 569 N N . THR A 1 80 ? -0.190 -9.932 -9.114 1.00 93.00 80 THR A N 1
ATOM 570 C CA . THR A 1 80 ? 0.574 -8.806 -9.671 1.00 93.00 80 THR A CA 1
ATOM 571 C C . THR A 1 80 ? -0.322 -7.593 -9.904 1.00 93.00 80 THR A C 1
ATOM 573 O O . THR A 1 80 ? -1.397 -7.728 -10.486 1.00 93.00 80 THR A O 1
ATOM 576 N N . HIS A 1 81 ? 0.159 -6.413 -9.509 1.00 92.62 81 HIS A N 1
ATOM 577 C CA . HIS A 1 81 ? -0.540 -5.139 -9.682 1.00 92.62 81 HIS A CA 1
ATOM 578 C C . HIS A 1 81 ? 0.269 -4.132 -10.491 1.00 92.62 81 HIS A C 1
ATOM 580 O O . HIS A 1 81 ? 1.500 -4.131 -10.462 1.00 92.62 81 HIS A O 1
ATOM 586 N N . ASP A 1 82 ? -0.434 -3.216 -11.155 1.00 96.31 82 ASP A N 1
ATOM 587 C CA . ASP A 1 82 ? 0.183 -1.971 -11.602 1.00 96.31 82 ASP A CA 1
ATOM 588 C C . ASP A 1 82 ? 0.523 -1.080 -10.393 1.00 96.31 82 ASP A C 1
ATOM 590 O O . ASP A 1 82 ? -0.209 -1.024 -9.400 1.00 96.31 82 ASP A O 1
ATOM 594 N N . ARG A 1 83 ? 1.638 -0.351 -10.48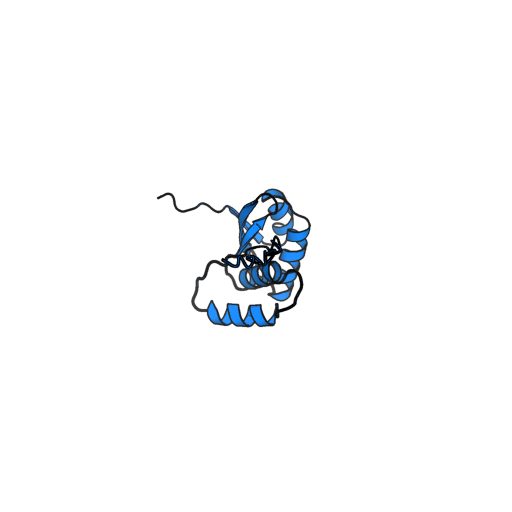3 1.00 94.75 83 ARG A N 1
ATOM 595 C CA . ARG A 1 83 ? 2.146 0.490 -9.390 1.00 94.75 83 ARG A CA 1
ATOM 596 C C . ARG A 1 83 ? 1.202 1.635 -9.038 1.00 94.75 83 ARG A C 1
ATOM 598 O O . ARG A 1 83 ? 1.025 1.937 -7.858 1.00 94.75 83 ARG A O 1
ATOM 605 N N . GLN A 1 84 ? 0.591 2.268 -10.038 1.00 95.81 84 GLN A N 1
ATOM 606 C CA . GLN A 1 84 ? -0.341 3.371 -9.825 1.00 95.81 84 GLN A CA 1
ATOM 607 C C . GLN A 1 84 ? -1.675 2.861 -9.274 1.00 95.81 84 GLN A C 1
ATOM 609 O O . GLN A 1 84 ? -2.247 3.494 -8.381 1.00 95.81 84 GLN A O 1
ATOM 614 N N . ALA A 1 85 ? -2.154 1.718 -9.774 1.00 95.31 85 ALA A N 1
ATOM 615 C CA . ALA A 1 85 ? -3.348 1.057 -9.253 1.00 95.31 85 ALA A CA 1
ATOM 616 C C . ALA A 1 85 ? -3.178 0.693 -7.769 1.00 95.31 85 ALA A C 1
ATOM 618 O O . ALA A 1 85 ? -3.980 1.123 -6.943 1.00 95.31 85 ALA A O 1
ATOM 619 N N . ALA A 1 86 ? -2.072 0.036 -7.408 1.00 95.38 86 ALA A N 1
ATOM 620 C CA . ALA A 1 86 ? -1.805 -0.354 -6.026 1.00 95.38 86 ALA A CA 1
ATOM 621 C C . ALA A 1 86 ? -1.645 0.838 -5.074 1.00 95.38 86 ALA A C 1
ATOM 623 O O . ALA A 1 86 ? -2.137 0.810 -3.945 1.00 95.38 86 ALA A O 1
ATOM 624 N N . ALA A 1 87 ? -1.002 1.918 -5.530 1.00 94.62 87 ALA A N 1
ATOM 625 C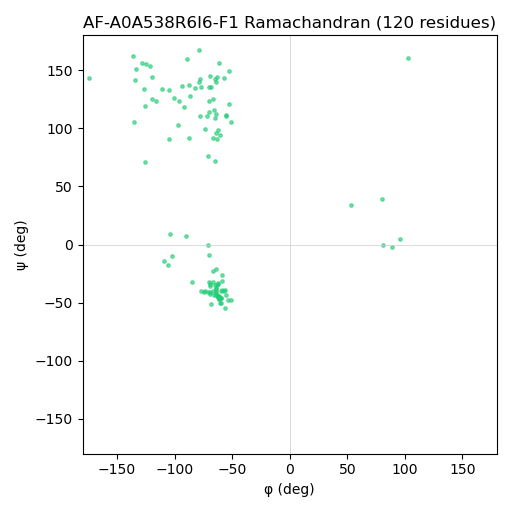 CA . ALA A 1 87 ? -0.923 3.165 -4.774 1.00 94.62 87 ALA A CA 1
ATOM 626 C C . ALA A 1 87 ? -2.317 3.739 -4.457 1.00 94.62 87 ALA A C 1
ATOM 628 O O . ALA A 1 87 ? -2.545 4.250 -3.360 1.00 94.62 87 ALA A O 1
ATOM 629 N N . ASN A 1 88 ? -3.258 3.657 -5.402 1.00 95.06 88 ASN A N 1
ATOM 630 C CA . ASN A 1 88 ? -4.632 4.119 -5.204 1.00 95.06 88 ASN A CA 1
ATOM 631 C C . ASN A 1 88 ? -5.440 3.173 -4.309 1.00 95.06 88 ASN A C 1
ATOM 633 O O . ASN A 1 88 ? -6.187 3.648 -3.451 1.00 95.06 88 ASN A O 1
ATOM 637 N N . ASP A 1 89 ? -5.279 1.861 -4.484 1.00 95.31 89 ASP A N 1
ATOM 638 C CA . ASP A 1 89 ? -5.970 0.847 -3.689 1.00 95.31 89 ASP A CA 1
ATOM 639 C C . ASP A 1 89 ? -5.645 0.979 -2.206 1.00 95.31 89 ASP A C 1
ATOM 641 O O . ASP A 1 89 ? -6.552 1.018 -1.368 1.00 95.31 89 ASP A O 1
ATOM 645 N N . LEU A 1 90 ? -4.359 1.137 -1.885 1.00 92.44 90 LEU A N 1
ATOM 646 C CA . LEU A 1 90 ? -3.925 1.260 -0.502 1.00 92.44 90 LEU A CA 1
ATOM 647 C C . LEU A 1 90 ? -4.502 2.510 0.164 1.00 92.44 90 LEU A C 1
ATOM 649 O O . LEU A 1 90 ? -5.005 2.422 1.278 1.00 92.44 90 LEU A O 1
ATOM 653 N N . VAL A 1 91 ? -4.506 3.655 -0.526 1.00 93.75 91 VAL A N 1
ATOM 654 C CA . VAL A 1 91 ? -5.117 4.895 -0.019 1.00 93.75 91 VAL A CA 1
ATOM 655 C C . VAL A 1 91 ? -6.611 4.724 0.224 1.00 93.75 91 VAL A C 1
ATOM 657 O O . VAL A 1 91 ? -7.121 5.148 1.262 1.00 93.75 91 VAL A O 1
ATOM 660 N N . GLN A 1 92 ? -7.332 4.138 -0.735 1.00 94.19 92 GLN A N 1
ATOM 661 C CA . GLN A 1 92 ? -8.780 3.964 -0.625 1.00 94.19 92 GLN A CA 1
ATOM 662 C C . GLN A 1 92 ? -9.150 3.096 0.576 1.00 94.19 92 GLN A C 1
ATOM 664 O O . GLN A 1 92 ? -10.047 3.457 1.342 1.00 94.19 92 GLN A O 1
ATOM 669 N N . CYS A 1 93 ? -8.441 1.983 0.760 1.00 93.19 93 CYS A N 1
ATOM 670 C CA . CYS A 1 93 ? -8.664 1.121 1.907 1.00 93.19 93 CYS A CA 1
ATOM 671 C C . CYS A 1 93 ? -8.229 1.806 3.202 1.00 93.19 93 CYS A C 1
ATOM 673 O O . CYS A 1 93 ? -9.046 1.958 4.105 1.00 93.19 93 CYS A O 1
ATOM 675 N N . TYR A 1 94 ? -7.010 2.341 3.263 1.00 88.88 94 TYR A N 1
ATOM 676 C CA . TYR A 1 94 ? -6.465 2.937 4.480 1.00 88.88 94 TYR A CA 1
ATOM 677 C C . TYR A 1 94 ? -7.342 4.069 5.049 1.00 88.88 94 TYR A C 1
ATOM 679 O O . TYR A 1 94 ? -7.585 4.114 6.252 1.00 88.88 94 TYR A O 1
ATOM 687 N N . LYS A 1 95 ? -7.917 4.928 4.193 1.00 83.56 95 LYS A N 1
ATOM 688 C CA . LYS A 1 95 ? -8.823 6.021 4.607 1.00 83.56 95 LYS A CA 1
ATOM 689 C C . LYS A 1 95 ? -10.066 5.570 5.367 1.00 83.56 95 LYS A C 1
ATOM 691 O O . LYS A 1 95 ? -10.608 6.333 6.165 1.00 83.56 95 LYS A O 1
ATOM 696 N N . THR A 1 96 ? -10.573 4.382 5.058 1.00 80.19 96 THR A N 1
ATOM 697 C CA . THR A 1 96 ? -11.872 3.906 5.559 1.00 80.19 96 THR A CA 1
ATOM 698 C C . THR A 1 96 ? -11.729 2.914 6.708 1.00 80.19 96 THR A C 1
ATOM 700 O O . THR A 1 96 ? -12.705 2.604 7.390 1.00 80.19 96 THR A O 1
ATOM 703 N N . THR A 1 97 ? -10.508 2.450 6.965 1.00 84.31 97 THR A N 1
ATOM 704 C CA . THR A 1 97 ? -10.235 1.325 7.855 1.00 84.31 97 THR A CA 1
ATOM 705 C C . THR A 1 97 ? -9.536 1.799 9.114 1.00 84.31 97 THR A C 1
ATOM 707 O O . THR A 1 97 ? -8.58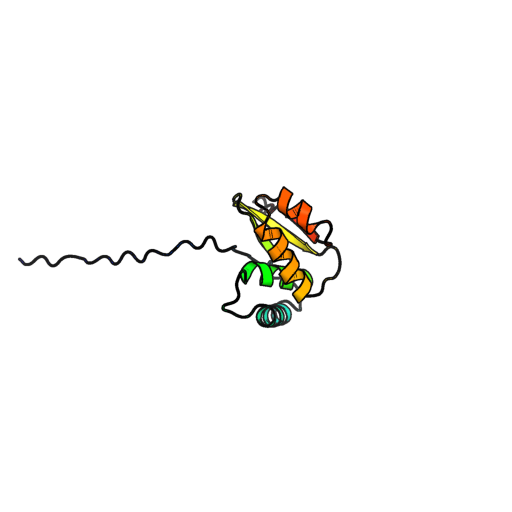7 2.576 9.058 1.00 84.31 97 THR A O 1
ATOM 710 N N . LYS A 1 98 ? -10.002 1.328 10.272 1.00 85.50 98 LYS A N 1
ATOM 711 C CA . LYS A 1 98 ? -9.467 1.746 11.578 1.00 85.50 98 LYS A CA 1
ATOM 712 C C . LYS A 1 98 ? -8.670 0.655 12.282 1.00 85.50 98 LYS A C 1
ATOM 714 O O . LYS A 1 98 ? -7.988 0.954 13.251 1.00 85.50 98 LYS A O 1
ATOM 719 N N . THR A 1 99 ? -8.778 -0.585 11.818 1.00 90.19 99 THR A N 1
ATOM 720 C CA . THR A 1 99 ? -8.216 -1.785 12.452 1.00 90.19 99 THR A CA 1
ATOM 721 C C . THR A 1 99 ? -7.568 -2.679 11.405 1.00 90.19 99 THR A C 1
ATOM 723 O O . THR A 1 99 ? -7.908 -2.577 10.224 1.00 90.19 99 THR A O 1
ATOM 726 N N . GLU A 1 100 ? -6.712 -3.607 11.839 1.00 90.06 100 GLU A N 1
ATOM 727 C CA . GLU A 1 100 ? -6.147 -4.651 10.969 1.00 90.06 100 GLU A CA 1
ATOM 728 C C . GLU A 1 100 ? -7.246 -5.380 10.184 1.00 90.06 100 GLU A C 1
ATOM 730 O O . GLU A 1 100 ? -7.163 -5.511 8.965 1.00 90.06 100 GLU A O 1
ATOM 735 N N . ARG A 1 101 ? -8.316 -5.795 10.875 1.00 91.88 101 ARG A N 1
ATOM 736 C CA . ARG A 1 101 ? -9.419 -6.545 10.266 1.00 91.88 101 ARG A CA 1
ATOM 737 C C . ARG A 1 101 ? -10.111 -5.765 9.154 1.00 91.88 101 ARG A C 1
ATOM 739 O O . ARG A 1 101 ? -10.282 -6.285 8.062 1.00 91.88 101 ARG A O 1
ATOM 746 N N . THR A 1 102 ? -10.491 -4.516 9.424 1.00 93.56 102 THR A N 1
ATOM 747 C CA . THR A 1 102 ? -11.188 -3.698 8.415 1.00 93.56 102 THR A CA 1
ATOM 748 C C . THR A 1 102 ? -10.294 -3.410 7.211 1.00 93.56 102 THR A C 1
ATOM 750 O O . THR A 1 102 ? -10.775 -3.405 6.080 1.00 93.56 102 THR A O 1
ATOM 753 N N . LEU A 1 103 ? -8.988 -3.237 7.437 1.00 92.75 103 LEU A N 1
ATOM 754 C CA . LEU A 1 103 ? -8.013 -3.087 6.363 1.00 92.75 103 LEU A CA 1
ATOM 755 C C . LEU A 1 103 ? -7.882 -4.370 5.532 1.00 92.75 103 LEU A C 1
ATOM 757 O O . LEU A 1 103 ? -7.891 -4.296 4.303 1.00 92.75 103 LEU A O 1
ATOM 761 N N . ALA A 1 104 ? -7.832 -5.536 6.181 1.00 92.62 104 ALA A N 1
ATOM 762 C CA . ALA A 1 104 ? -7.769 -6.835 5.513 1.00 92.62 104 ALA A CA 1
ATOM 763 C C . ALA A 1 104 ? -9.014 -7.090 4.659 1.00 92.62 104 ALA A C 1
ATOM 765 O O . ALA A 1 104 ? -8.883 -7.472 3.499 1.00 92.62 104 ALA A O 1
ATOM 766 N N . ASP A 1 105 ? -10.203 -6.804 5.193 1.00 95.25 105 ASP A N 1
ATOM 767 C CA . ASP A 1 105 ? -11.475 -6.989 4.488 1.00 95.25 105 ASP A CA 1
ATOM 768 C C . ASP A 1 105 ? -11.564 -6.113 3.221 1.00 95.25 105 ASP A C 1
ATOM 770 O O . ASP A 1 105 ? -12.139 -6.531 2.216 1.00 95.25 105 ASP A O 1
ATOM 774 N N . CYS A 1 106 ? -10.958 -4.919 3.230 1.00 95.56 106 CYS A N 1
ATOM 775 C CA . CYS A 1 106 ? -10.905 -4.049 2.051 1.00 95.56 106 CYS A CA 1
ATOM 776 C C . CYS A 1 106 ? -9.869 -4.502 1.010 1.00 95.56 106 CYS A C 1
ATOM 778 O O . CYS A 1 106 ? -10.120 -4.432 -0.196 1.00 95.56 106 CYS A O 1
ATOM 780 N N . LEU A 1 107 ? -8.697 -4.948 1.471 1.00 95.19 107 LEU A N 1
ATOM 781 C CA . LEU A 1 107 ? -7.552 -5.272 0.621 1.00 95.19 107 LEU A CA 1
ATOM 782 C C . LEU A 1 107 ? -7.605 -6.698 0.044 1.00 95.19 107 LEU A C 1
ATOM 784 O O . LEU A 1 107 ? -7.170 -6.911 -1.086 1.00 95.19 107 LEU A O 1
ATOM 788 N N . ALA A 1 108 ? -8.167 -7.672 0.763 1.00 94.94 108 ALA A N 1
ATOM 789 C CA . ALA A 1 108 ? -8.186 -9.071 0.331 1.00 94.94 108 ALA A CA 1
ATOM 790 C C . ALA A 1 108 ? -8.894 -9.302 -1.021 1.00 94.94 108 ALA A C 1
ATOM 792 O O . ALA A 1 108 ? -8.302 -9.956 -1.884 1.00 94.94 108 ALA A O 1
ATOM 793 N N . PRO A 1 109 ? -10.087 -8.726 -1.292 1.00 96.31 109 PRO A N 1
ATOM 794 C CA . PRO A 1 109 ? -10.745 -8.867 -2.596 1.00 96.31 109 PRO A CA 1
ATOM 795 C C . PRO A 1 109 ? -9.952 -8.240 -3.749 1.00 96.31 109 PRO A C 1
ATOM 797 O O . PRO A 1 109 ? -10.160 -8.598 -4.904 1.00 96.31 109 PRO A O 1
ATOM 800 N N . ARG A 1 110 ? -9.047 -7.306 -3.435 1.00 95.81 110 ARG A N 1
ATOM 801 C CA . ARG A 1 110 ? -8.175 -6.619 -4.393 1.00 95.81 110 ARG A CA 1
ATOM 802 C C . ARG A 1 110 ? -6.845 -7.346 -4.607 1.00 95.81 110 ARG A C 1
ATOM 804 O O . ARG A 1 110 ? -5.974 -6.806 -5.266 1.00 95.81 110 ARG A O 1
ATOM 811 N N . GLY A 1 111 ? -6.655 -8.553 -4.068 1.00 95.94 111 GLY A N 1
ATOM 812 C CA . GLY A 1 111 ? -5.437 -9.336 -4.311 1.00 95.94 111 GLY A CA 1
ATOM 813 C C . GLY A 1 111 ? -4.243 -8.914 -3.451 1.00 95.94 111 GLY A C 1
ATOM 814 O O . GLY A 1 111 ? -3.101 -8.886 -3.922 1.00 95.94 111 GLY A O 1
ATOM 815 N N . TYR A 1 112 ? -4.502 -8.594 -2.184 1.00 95.75 112 TYR A N 1
ATOM 816 C CA . TYR A 1 112 ? -3.479 -8.342 -1.172 1.00 95.75 112 TYR A CA 1
ATOM 817 C C . TYR A 1 112 ? -3.681 -9.248 0.042 1.00 95.75 112 TYR A C 1
ATOM 819 O O . TYR A 1 112 ? -4.791 -9.677 0.350 1.00 95.75 112 TYR A O 1
ATOM 827 N N . ALA A 1 113 ? -2.600 -9.500 0.767 1.00 92.81 113 ALA A N 1
ATOM 828 C CA . ALA A 1 113 ? -2.615 -10.160 2.061 1.00 92.81 113 ALA A CA 1
ATOM 829 C C . ALA A 1 113 ? -2.028 -9.234 3.121 1.00 92.81 113 ALA A C 1
ATOM 831 O O . ALA A 1 113 ? -1.060 -8.509 2.872 1.00 92.81 113 ALA A O 1
ATOM 832 N N . ILE A 1 114 ? -2.602 -9.309 4.318 1.00 91.12 114 ILE A N 1
ATOM 833 C CA . ILE A 1 114 ? -2.073 -8.658 5.508 1.00 91.12 114 ILE A CA 1
ATOM 834 C C . ILE A 1 114 ? -1.425 -9.721 6.388 1.00 91.12 114 ILE A C 1
ATOM 836 O O . ILE A 1 114 ? -1.998 -10.782 6.625 1.00 91.12 114 ILE A O 1
ATOM 840 N N . GLN A 1 115 ? -0.217 -9.434 6.854 1.00 84.56 115 GLN A N 1
ATOM 841 C CA . GLN A 1 115 ? 0.500 -10.226 7.841 1.00 84.56 115 GLN A CA 1
ATOM 842 C C . GLN A 1 115 ? 0.760 -9.341 9.051 1.00 84.56 115 GLN A C 1
ATOM 844 O O . GLN A 1 115 ? 1.328 -8.256 8.923 1.00 84.56 115 GLN A O 1
ATOM 849 N N . ARG A 1 116 ? 0.345 -9.790 10.231 1.00 77.88 116 ARG A N 1
ATOM 850 C CA . ARG A 1 116 ? 0.600 -9.057 11.469 1.00 77.88 116 ARG A CA 1
ATOM 851 C C . ARG A 1 116 ? 2.102 -8.971 11.733 1.00 77.88 116 ARG A C 1
ATOM 853 O O . ARG A 1 116 ? 2.832 -9.920 11.439 1.00 77.88 116 ARG A O 1
ATOM 860 N N . TYR A 1 117 ? 2.568 -7.854 12.293 1.00 66.00 117 TYR A N 1
ATOM 861 C CA . TYR A 1 117 ? 3.939 -7.797 12.792 1.00 66.00 117 TYR A CA 1
ATOM 862 C C . TYR A 1 117 ? 4.093 -8.762 13.962 1.00 66.00 117 TYR A C 1
ATOM 864 O O . TYR A 1 117 ? 3.579 -8.519 15.052 1.00 66.00 117 TYR A O 1
ATOM 872 N N . GLU A 1 118 ? 4.820 -9.852 13.742 1.00 59.59 118 GLU A N 1
ATOM 873 C CA . GLU A 1 118 ? 5.412 -10.615 14.830 1.00 59.59 118 GLU A CA 1
ATOM 874 C C . GLU A 1 118 ? 6.864 -10.150 14.978 1.00 59.59 118 GLU A C 1
ATOM 876 O O . GLU A 1 118 ? 7.707 -10.512 14.151 1.00 59.59 118 GLU A O 1
ATOM 881 N N . PRO A 1 119 ? 7.189 -9.316 15.986 1.00 54.34 119 PRO A N 1
ATOM 882 C CA . PRO A 1 119 ? 8.580 -9.006 16.263 1.00 54.34 119 PRO A CA 1
ATOM 883 C C . PRO A 1 119 ? 9.337 -10.313 16.536 1.00 54.34 119 PRO A C 1
ATOM 885 O O . PRO A 1 119 ? 8.779 -11.210 17.181 1.00 54.34 119 PRO A O 1
ATOM 888 N N . PRO A 1 120 ? 10.604 -10.436 16.097 1.00 52.56 120 PRO A N 1
ATOM 889 C CA . PRO A 1 120 ? 11.419 -11.594 16.432 1.00 52.56 120 PRO A CA 1
ATOM 890 C C . PRO A 1 120 ? 11.403 -11.787 17.950 1.00 52.56 120 PRO A C 1
ATOM 892 O O . PRO A 1 120 ? 11.783 -10.877 18.695 1.00 52.56 120 PRO A O 1
ATOM 895 N N . ARG A 1 121 ? 10.936 -12.951 18.416 1.00 49.91 121 ARG A N 1
ATOM 896 C CA . ARG A 1 121 ? 11.076 -13.321 19.827 1.00 49.91 121 ARG A CA 1
ATOM 897 C C . ARG A 1 121 ? 12.578 -13.442 20.094 1.00 49.91 121 ARG A C 1
ATOM 899 O O . ARG A 1 121 ? 13.230 -14.281 19.478 1.00 49.91 121 ARG A O 1
ATOM 906 N N . ARG A 1 122 ? 13.113 -12.527 20.905 1.0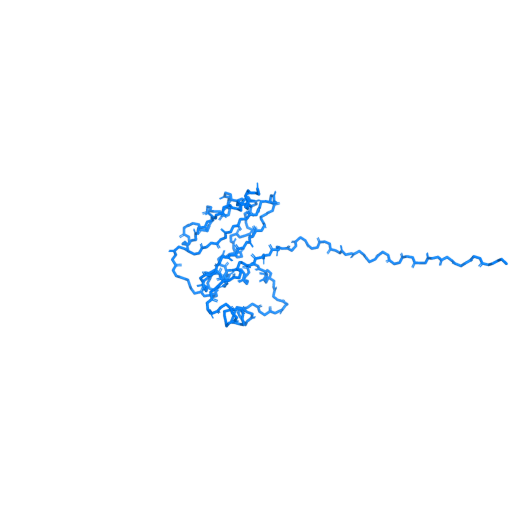0 46.78 122 ARG A N 1
ATOM 907 C CA . ARG A 1 122 ? 14.494 -12.588 21.398 1.00 46.78 122 ARG A CA 1
ATOM 908 C C . ARG A 1 122 ? 14.671 -13.760 22.349 1.00 46.78 122 ARG A C 1
ATOM 910 O O . ARG A 1 122 ? 13.704 -14.042 23.091 1.00 46.78 122 ARG A O 1
#

Solvent-accessible surface area (backbone atoms only — not comparable to full-atom values): 7075 Å² total; per-residue (Å²): 142,81,90,78,83,85,81,78,79,77,77,77,73,75,78,68,89,63,64,61,53,58,60,58,88,66,70,97,56,43,66,65,47,49,55,52,27,43,68,76,40,45,88,94,49,82,66,35,49,43,25,32,35,18,17,39,18,37,72,71,29,42,19,31,39,50,35,78,70,68,52,52,32,32,39,34,56,75,51,95,49,54,41,69,58,29,14,50,52,40,41,61,32,55,77,76,26,49,39,70,65,53,34,38,69,55,35,41,88,72,37,31,44,75,43,73,69,73,73,82,84,127

Mean predicted aligned error: 10.41 Å

Radius of gyration: 18.31 Å; Cα contacts (8 Å, |Δi|>4): 177; chains: 1; bounding box: 33×56×50 Å